Protein AF-A0AAJ2IC12-F1 (afdb_monomer_lite)

Secondary structure (DSSP, 8-state):
-------------PPPTTHHHHHHHHHHHHTT-HHHHHHHHHH-TTHHHHHHHHHHHHHHHHHHHHHHHTS-HHHHHHHHHHHSS---

pLDDT: mean 85.71, std 16.56, range [38.69, 97.56]

Foldseek 3Di:
DDDDPPPPPPPPPDPWQLQVLLVQLVVCVVVVNVPSNVVSCVPRPRNVRVVVNNVVVVQVLLVVLCVVVVHDSVVQVVVCVVPVDGPD

Sequence (88 aa):
MTDVRGAGARPSASAPAGFATAIAMAEAAADRNPLWWNQIRINADDSLDAAFCTSSLLGALLQSAAHRLGVPAADVWAHVRRTGELPL

Radius of gyration: 18.22 Å; chains: 1; bounding box: 47×22×58 Å

Structure (mmCIF, N/CA/C/O backbone):
data_AF-A0AAJ2IC12-F1
#
_entry.id   AF-A0AAJ2IC12-F1
#
loop_
_atom_site.group_PDB
_atom_site.id
_atom_site.type_symbol
_atom_site.label_atom_id
_atom_site.label_alt_id
_atom_site.label_comp_id
_atom_site.label_asym_id
_atom_site.label_entity_id
_atom_site.label_seq_id
_atom_site.pdbx_PDB_ins_code
_atom_site.Cartn_x
_atom_site.Cartn_y
_atom_site.Cartn_z
_atom_site.occupancy
_at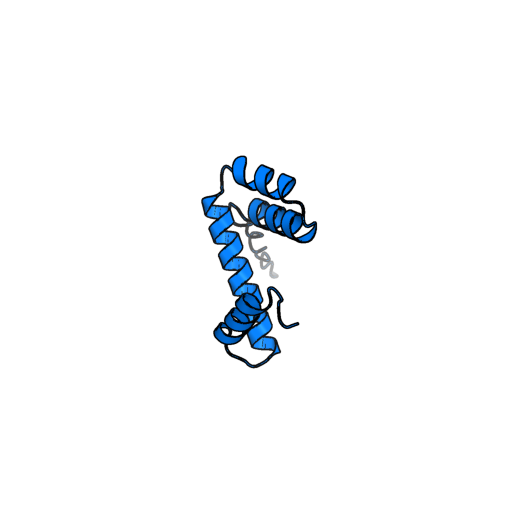om_site.B_iso_or_equiv
_atom_site.auth_seq_id
_atom_site.auth_comp_id
_atom_site.auth_asym_id
_atom_site.auth_atom_id
_atom_site.pdbx_PDB_model_num
ATOM 1 N N . MET A 1 1 ? -26.767 6.799 -41.777 1.00 39.25 1 MET A N 1
ATOM 2 C CA . MET A 1 1 ? -25.713 5.776 -41.917 1.00 39.25 1 MET A CA 1
ATOM 3 C C . MET A 1 1 ? -24.977 5.727 -40.593 1.00 39.25 1 MET A C 1
ATOM 5 O O . MET A 1 1 ? -24.656 6.776 -40.054 1.00 39.25 1 MET A O 1
ATOM 9 N N . THR A 1 2 ? -24.937 4.542 -40.008 1.00 41.84 2 THR A N 1
ATOM 10 C CA . THR A 1 2 ? -24.753 4.230 -38.588 1.00 41.84 2 THR A CA 1
ATOM 11 C C . THR A 1 2 ? -23.360 4.505 -38.019 1.00 41.84 2 THR A C 1
ATOM 13 O O . THR A 1 2 ? -22.356 4.421 -38.716 1.00 41.84 2 THR A O 1
ATOM 16 N N . ASP A 1 3 ? -23.391 4.796 -36.718 1.00 49.69 3 ASP A N 1
ATOM 17 C CA . ASP A 1 3 ? -22.353 4.799 -35.683 1.00 49.69 3 ASP A CA 1
ATOM 18 C C . ASP A 1 3 ? -21.173 3.832 -35.925 1.00 49.69 3 ASP A C 1
ATOM 20 O O . ASP A 1 3 ? -21.378 2.634 -36.104 1.00 49.69 3 ASP A O 1
ATOM 24 N N . VAL A 1 4 ? -19.944 4.351 -35.838 1.00 49.28 4 VAL A N 1
ATOM 25 C CA . VAL A 1 4 ? -18.827 3.643 -35.194 1.00 49.28 4 VAL A CA 1
ATOM 26 C C . VAL A 1 4 ? -18.135 4.651 -34.283 1.00 49.28 4 VAL A C 1
ATOM 28 O O . VAL A 1 4 ? -17.161 5.312 -34.648 1.00 49.28 4 VAL A O 1
ATOM 31 N N . ARG A 1 5 ? -18.663 4.791 -33.066 1.00 45.81 5 ARG A N 1
ATOM 32 C CA . ARG A 1 5 ? -17.883 5.185 -31.896 1.00 45.81 5 ARG A CA 1
ATOM 33 C C . ARG A 1 5 ? -16.705 4.226 -31.811 1.00 45.81 5 ARG A C 1
ATOM 35 O O . ARG A 1 5 ? -16.846 3.092 -31.360 1.00 45.81 5 ARG A O 1
ATOM 42 N N . GLY A 1 6 ? -15.544 4.689 -32.265 1.00 42.84 6 GLY A N 1
ATOM 43 C CA . GLY A 1 6 ? -14.276 4.080 -31.910 1.00 42.84 6 GLY A CA 1
ATOM 44 C C . GLY A 1 6 ? -14.221 4.036 -30.392 1.00 42.84 6 GLY A C 1
ATOM 45 O O . GLY A 1 6 ? -14.088 5.072 -29.742 1.00 42.84 6 GLY A O 1
ATOM 46 N N . ALA A 1 7 ? -14.429 2.846 -29.834 1.00 46.06 7 ALA A N 1
ATOM 47 C CA . ALA A 1 7 ? -14.207 2.578 -28.433 1.00 46.06 7 ALA A CA 1
ATOM 48 C C . ALA A 1 7 ? -12.768 3.002 -28.151 1.00 46.06 7 ALA A C 1
ATOM 50 O O . ALA A 1 7 ? -11.823 2.367 -28.618 1.00 46.06 7 ALA A O 1
ATOM 51 N N . GLY A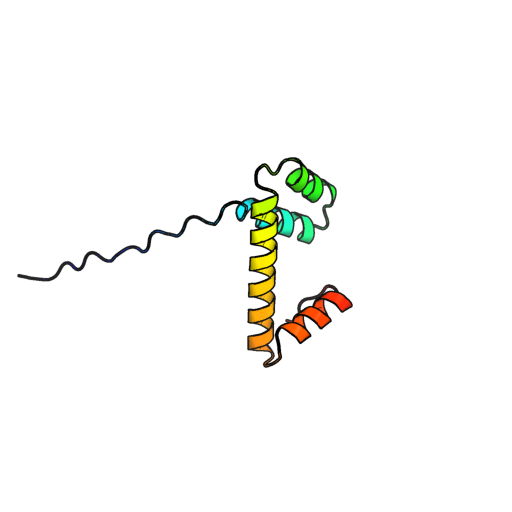 1 8 ? -12.614 4.129 -27.457 1.00 38.69 8 GLY A N 1
ATOM 52 C CA . GLY A 1 8 ? -11.339 4.552 -26.920 1.00 38.69 8 GLY A CA 1
ATOM 53 C C . GLY A 1 8 ? -10.898 3.472 -25.953 1.00 38.69 8 GLY A C 1
ATOM 54 O O . GLY A 1 8 ? -11.291 3.485 -24.786 1.00 38.69 8 GLY A O 1
ATOM 55 N N . ALA A 1 9 ? -10.120 2.512 -26.451 1.00 5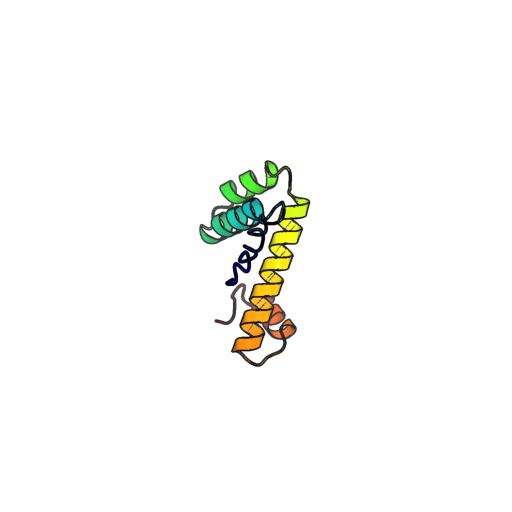0.66 9 ALA A N 1
ATOM 56 C CA . ALA A 1 9 ? -9.260 1.710 -25.616 1.00 50.66 9 ALA A CA 1
ATOM 57 C C . ALA A 1 9 ? -8.440 2.734 -24.838 1.00 50.66 9 ALA A C 1
ATOM 59 O O . ALA A 1 9 ? -7.591 3.422 -25.409 1.00 50.66 9 ALA A O 1
ATOM 60 N N . ARG A 1 10 ? -8.783 2.925 -23.557 1.00 55.44 10 ARG A N 1
ATOM 61 C CA . ARG A 1 10 ? -7.922 3.667 -22.643 1.00 55.44 10 ARG A CA 1
ATOM 62 C C . ARG A 1 10 ? -6.535 3.079 -22.869 1.00 55.44 10 ARG A C 1
ATOM 64 O O . ARG A 1 10 ? -6.446 1.848 -22.830 1.00 55.44 10 ARG A O 1
ATOM 71 N N . PRO A 1 11 ? -5.502 3.883 -23.168 1.00 44.94 11 PRO A N 1
ATOM 72 C CA . PRO A 1 11 ? -4.158 3.338 -23.206 1.00 44.94 11 PRO A CA 1
ATOM 73 C C . PRO A 1 11 ? -3.999 2.567 -21.900 1.00 44.94 11 PRO A C 1
ATOM 75 O O . PRO A 1 11 ? -4.227 3.148 -20.836 1.00 44.94 11 PRO A O 1
ATOM 78 N N . SER A 1 12 ? -3.766 1.249 -21.985 1.00 53.12 12 SER A N 1
ATOM 79 C CA . SER A 1 12 ? -3.384 0.460 -20.817 1.00 53.12 12 SER A CA 1
ATOM 80 C C . SER A 1 12 ? -2.214 1.218 -20.238 1.00 53.12 12 SER A C 1
ATOM 82 O O . SER A 1 12 ? -1.16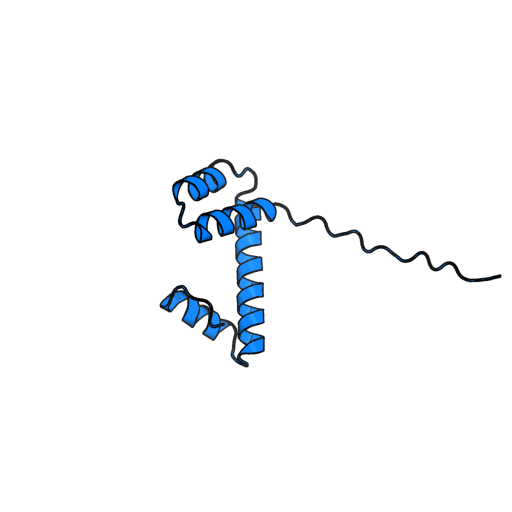4 1.289 -20.877 1.00 53.12 12 SER A O 1
ATOM 84 N N . ALA A 1 13 ? -2.455 1.921 -19.132 1.00 64.69 13 ALA A N 1
ATOM 85 C CA . ALA A 1 13 ? -1.458 2.791 -18.558 1.00 64.69 13 ALA A CA 1
ATOM 86 C C . ALA A 1 13 ? -0.263 1.888 -18.282 1.00 64.69 13 ALA A C 1
ATOM 88 O O . ALA A 1 13 ? -0.393 0.914 -17.536 1.00 64.69 13 ALA A O 1
ATOM 89 N N . SER A 1 14 ? 0.856 2.147 -18.963 1.00 73.88 14 SER A N 1
ATOM 90 C CA . SER A 1 14 ? 2.103 1.483 -18.617 1.00 73.88 14 SER A CA 1
ATOM 91 C C . SER A 1 14 ? 2.282 1.669 -17.120 1.00 73.88 14 SER A C 1
ATOM 93 O O . SER A 1 14 ? 2.061 2.774 -16.612 1.00 73.88 14 SER A O 1
ATOM 95 N N . ALA A 1 15 ? 2.629 0.593 -16.417 1.00 79.00 15 ALA A N 1
ATOM 96 C CA . ALA A 1 15 ? 2.934 0.704 -15.004 1.00 79.00 15 ALA A CA 1
ATOM 97 C C . ALA A 1 15 ? 3.990 1.813 -14.814 1.00 79.00 15 ALA A C 1
ATOM 99 O O . ALA A 1 15 ? 4.866 1.962 -15.679 1.00 79.00 15 ALA A O 1
ATOM 100 N N . PRO A 1 16 ? 3.887 2.623 -13.745 1.00 85.56 16 PRO A N 1
ATOM 101 C CA . PRO A 1 16 ? 4.891 3.640 -13.467 1.00 85.56 16 PRO A CA 1
ATOM 102 C C . PRO A 1 16 ? 6.279 2.996 -13.351 1.00 85.56 16 PRO A C 1
ATOM 104 O O . PRO A 1 16 ? 6.402 1.823 -12.985 1.00 85.56 16 PRO A O 1
ATOM 107 N N . ALA A 1 17 ? 7.325 3.762 -13.672 1.00 89.00 17 ALA A N 1
ATOM 108 C CA . ALA A 1 17 ? 8.703 3.338 -13.431 1.00 89.00 17 ALA A CA 1
ATOM 109 C C . ALA A 1 17 ? 8.864 2.885 -11.968 1.00 89.00 17 ALA A C 1
ATOM 111 O O . ALA A 1 17 ? 8.166 3.391 -11.084 1.00 89.00 17 ALA A O 1
ATOM 112 N N . GLY A 1 18 ? 9.704 1.883 -11.701 1.00 89.88 18 GLY A N 1
ATOM 113 C CA . GLY A 1 18 ? 9.850 1.333 -10.353 1.00 89.88 18 GLY A CA 1
ATOM 114 C C . GLY A 1 18 ? 8.724 0.415 -9.881 1.00 89.88 18 GLY A C 1
ATOM 115 O O . GLY A 1 18 ? 8.889 -0.234 -8.849 1.00 89.88 18 GLY A O 1
ATOM 116 N N . PHE A 1 19 ? 7.598 0.295 -10.598 1.00 92.44 19 PHE A N 1
ATOM 117 C CA . PHE A 1 19 ? 6.497 -0.574 -10.167 1.00 92.44 19 PHE A CA 1
ATOM 118 C C . PHE A 1 19 ? 6.919 -2.044 -10.104 1.00 92.44 19 PHE A C 1
ATOM 120 O O . PHE A 1 19 ? 6.722 -2.695 -9.083 1.00 92.44 19 PHE A O 1
ATOM 127 N N . ALA A 1 20 ? 7.536 -2.561 -11.170 1.00 92.62 20 ALA A N 1
ATOM 128 C CA . ALA A 1 20 ? 7.997 -3.949 -11.213 1.00 92.62 20 ALA A CA 1
ATOM 129 C C . ALA A 1 20 ? 9.035 -4.231 -10.113 1.00 92.62 20 ALA A C 1
ATOM 131 O O . ALA A 1 20 ? 8.935 -5.239 -9.418 1.00 92.62 20 ALA A O 1
ATOM 132 N N . THR A 1 21 ? 9.968 -3.299 -9.896 1.00 94.50 21 THR A N 1
ATOM 133 C CA . THR A 1 21 ? 10.952 -3.363 -8.810 1.00 94.50 21 THR A CA 1
ATOM 134 C C . THR A 1 21 ? 10.270 -3.399 -7.439 1.00 94.50 21 THR A C 1
ATOM 136 O O . THR A 1 21 ? 10.602 -4.248 -6.615 1.00 94.50 21 THR A O 1
ATOM 139 N N . ALA A 1 22 ? 9.275 -2.540 -7.196 1.00 93.75 22 ALA A N 1
ATOM 140 C CA . ALA A 1 22 ? 8.521 -2.515 -5.941 1.00 93.75 22 ALA A CA 1
ATOM 141 C C . ALA A 1 22 ? 7.772 -3.834 -5.677 1.00 93.75 22 ALA A C 1
ATOM 143 O O . ALA A 1 22 ? 7.774 -4.322 -4.546 1.00 93.75 22 ALA A O 1
ATOM 144 N N . ILE A 1 23 ? 7.173 -4.436 -6.711 1.00 94.62 23 ILE A N 1
ATOM 145 C CA . ILE A 1 23 ? 6.517 -5.746 -6.596 1.00 94.62 23 ILE A CA 1
ATOM 146 C C . ILE A 1 23 ? 7.539 -6.846 -6.295 1.00 94.62 23 ILE A C 1
ATOM 148 O O . ILE A 1 23 ? 7.350 -7.584 -5.332 1.00 94.62 23 ILE A O 1
ATOM 152 N N . ALA A 1 24 ? 8.656 -6.908 -7.024 1.00 93.94 24 ALA A N 1
ATOM 153 C CA . ALA A 1 24 ? 9.707 -7.896 -6.770 1.00 93.94 24 ALA A CA 1
ATOM 154 C C . ALA A 1 24 ? 10.275 -7.783 -5.342 1.00 93.94 24 ALA A C 1
ATOM 156 O O . ALA A 1 24 ? 10.536 -8.787 -4.679 1.00 93.94 24 ALA A O 1
ATOM 157 N N . MET A 1 25 ? 10.431 -6.559 -4.824 1.00 92.56 25 MET A N 1
ATOM 158 C CA . MET A 1 25 ? 10.833 -6.344 -3.430 1.00 92.56 25 MET A CA 1
ATOM 159 C C . MET A 1 25 ? 9.780 -6.857 -2.439 1.00 92.56 25 MET A C 1
ATOM 161 O O . MET A 1 25 ? 10.144 -7.447 -1.421 1.00 92.56 25 MET A O 1
ATOM 165 N N . ALA A 1 26 ? 8.491 -6.651 -2.723 1.00 91.88 26 ALA A N 1
ATOM 166 C CA . ALA A 1 26 ? 7.401 -7.160 -1.894 1.00 91.88 26 ALA A CA 1
ATOM 167 C C . ALA A 1 26 ? 7.336 -8.699 -1.901 1.00 91.88 26 ALA A C 1
ATOM 169 O O . ALA A 1 26 ? 7.104 -9.301 -0.853 1.00 91.88 26 ALA A O 1
ATOM 170 N N . GLU A 1 27 ? 7.602 -9.339 -3.040 1.00 94.06 27 GLU A N 1
ATOM 171 C CA . GLU A 1 27 ? 7.712 -10.800 -3.147 1.00 94.06 27 GLU A CA 1
ATOM 172 C C . GLU A 1 27 ? 8.895 -11.331 -2.324 1.00 94.06 27 GLU A C 1
ATOM 174 O O . GLU A 1 27 ? 8.727 -12.236 -1.506 1.00 94.06 27 GLU A O 1
ATOM 179 N N . ALA A 1 28 ? 10.068 -10.696 -2.428 1.00 93.50 28 ALA A N 1
ATOM 180 C CA . ALA A 1 28 ? 11.232 -11.058 -1.617 1.00 93.50 28 ALA A CA 1
ATOM 181 C C . ALA A 1 28 ? 10.987 -10.906 -0.109 1.00 93.50 28 ALA A C 1
ATOM 183 O O . ALA A 1 28 ? 11.482 -11.706 0.696 1.00 93.50 28 ALA A O 1
ATOM 184 N N . ALA A 1 29 ? 10.210 -9.892 0.279 1.00 90.12 29 ALA A N 1
ATOM 185 C CA . ALA A 1 29 ? 9.762 -9.697 1.651 1.00 90.12 29 ALA A CA 1
ATOM 186 C C . ALA A 1 29 ? 8.829 -10.827 2.115 1.00 90.12 29 ALA A C 1
ATOM 188 O O . ALA A 1 29 ? 9.013 -11.353 3.216 1.00 90.12 29 ALA A O 1
ATOM 189 N N . ALA A 1 30 ? 7.859 -11.212 1.279 1.00 91.12 30 ALA A N 1
ATOM 190 C CA . ALA A 1 30 ? 6.905 -12.280 1.570 1.00 91.12 30 ALA A CA 1
ATOM 191 C C . ALA A 1 30 ? 7.603 -13.638 1.759 1.00 91.12 30 ALA A C 1
ATOM 193 O O . ALA A 1 30 ? 7.302 -14.352 2.718 1.00 91.12 30 ALA A O 1
ATOM 194 N N . ASP A 1 31 ? 8.612 -13.929 0.935 1.00 94.56 31 ASP A N 1
ATOM 195 C CA . ASP A 1 31 ? 9.441 -15.139 1.032 1.00 94.56 31 ASP A CA 1
ATOM 196 C C . ASP A 1 31 ? 10.466 -15.099 2.177 1.00 94.56 31 ASP A C 1
ATOM 198 O O . ASP A 1 31 ? 11.220 -16.053 2.384 1.00 94.56 31 ASP A O 1
ATOM 202 N N . ARG A 1 32 ? 10.519 -13.998 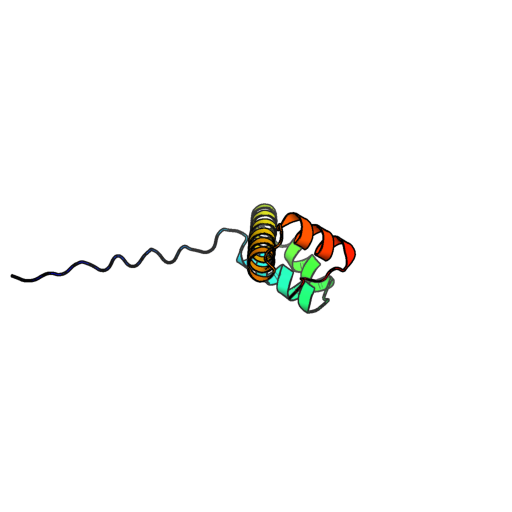2.942 1.00 92.25 32 ARG A N 1
ATOM 203 C CA . ARG A 1 32 ? 11.505 -13.764 4.011 1.00 92.25 32 ARG A CA 1
ATOM 204 C C . ARG A 1 32 ? 12.943 -13.966 3.522 1.00 92.25 32 ARG A C 1
ATOM 206 O O . ARG A 1 32 ? 13.785 -14.486 4.256 1.00 92.25 32 ARG A O 1
ATOM 213 N N . ASN A 1 33 ? 13.233 -13.542 2.290 1.00 94.88 33 ASN A N 1
ATOM 214 C CA . ASN A 1 33 ? 14.530 -13.722 1.645 1.00 94.88 33 ASN A CA 1
ATOM 215 C C . ASN A 1 33 ? 15.316 -12.394 1.589 1.00 94.88 33 ASN A C 1
ATOM 217 O O . ASN A 1 33 ? 15.253 -11.662 0.595 1.00 94.88 33 ASN A O 1
ATOM 221 N N . PRO A 1 34 ? 16.101 -12.061 2.635 1.00 91.94 34 PRO A N 1
ATOM 222 C CA . PRO A 1 34 ? 16.834 -10.797 2.694 1.00 91.94 34 PRO A CA 1
ATOM 223 C C . PRO A 1 34 ? 17.975 -10.710 1.671 1.00 91.94 34 PRO A C 1
ATOM 225 O O . PRO A 1 34 ? 18.402 -9.605 1.331 1.00 91.94 34 PRO A O 1
ATOM 228 N N . LEU A 1 35 ? 18.490 -11.843 1.177 1.00 95.12 35 LEU A N 1
ATOM 229 C CA . LEU A 1 35 ? 19.507 -11.854 0.123 1.00 95.12 35 LEU A CA 1
ATOM 230 C C . LEU A 1 35 ? 18.899 -11.398 -1.201 1.00 95.12 35 LEU A C 1
ATOM 232 O O . LEU A 1 35 ? 19.441 -10.494 -1.835 1.00 95.12 35 LEU A O 1
ATOM 236 N N . TRP A 1 36 ? 17.751 -11.965 -1.574 1.00 94.75 36 TRP A N 1
ATOM 237 C CA . TRP A 1 36 ? 17.038 -11.585 -2.791 1.00 94.75 36 TRP A CA 1
ATOM 238 C C . TRP A 1 36 ? 16.567 -10.130 -2.740 1.00 94.75 36 TRP A C 1
ATOM 240 O O . TRP A 1 36 ? 16.814 -9.375 -3.680 1.00 94.75 36 TRP A O 1
ATOM 250 N N . TRP A 1 37 ? 16.019 -9.690 -1.601 1.00 92.19 37 TRP A N 1
ATOM 251 C CA . TRP A 1 37 ? 15.686 -8.278 -1.395 1.00 92.19 37 TRP A CA 1
ATOM 252 C C . TRP A 1 37 ? 16.902 -7.385 -1.659 1.00 92.19 37 TRP A C 1
ATOM 254 O O . TRP A 1 37 ? 16.825 -6.434 -2.440 1.00 92.19 37 TRP A O 1
ATOM 264 N N . ASN A 1 38 ? 18.042 -7.670 -1.020 1.00 92.75 38 ASN A N 1
ATOM 265 C CA . ASN A 1 38 ? 19.241 -6.851 -1.186 1.00 92.75 38 ASN A CA 1
ATOM 266 C C . ASN A 1 38 ? 19.764 -6.863 -2.623 1.00 92.75 38 ASN A C 1
ATOM 268 O O . ASN A 1 38 ? 20.210 -5.820 -3.093 1.00 92.75 38 ASN A O 1
ATOM 272 N N . GLN A 1 39 ? 19.674 -7.993 -3.325 1.00 93.94 39 GLN A N 1
ATOM 273 C CA . GLN A 1 39 ? 20.023 -8.069 -4.742 1.00 93.94 39 GLN A CA 1
ATOM 274 C C . GLN A 1 39 ? 19.140 -7.152 -5.590 1.00 93.94 39 GLN A C 1
ATOM 276 O O . GLN A 1 39 ? 19.680 -6.400 -6.395 1.00 93.94 39 GLN A O 1
ATOM 281 N N . ILE A 1 40 ? 17.818 -7.157 -5.389 1.00 91.44 40 ILE A N 1
ATOM 282 C CA . ILE A 1 40 ? 16.916 -6.242 -6.105 1.00 91.44 40 ILE A CA 1
ATOM 283 C C . ILE A 1 40 ? 17.288 -4.793 -5.783 1.00 91.44 40 ILE A C 1
ATOM 285 O O . ILE A 1 40 ? 17.531 -4.001 -6.684 1.00 91.44 40 ILE A O 1
ATOM 289 N N . ARG A 1 41 ? 17.415 -4.455 -4.495 1.00 86.06 41 ARG A N 1
ATOM 290 C CA . ARG A 1 41 ? 17.706 -3.087 -4.044 1.00 86.06 41 ARG A CA 1
ATOM 291 C C . ARG A 1 41 ? 19.038 -2.541 -4.575 1.00 86.06 41 ARG A C 1
ATOM 293 O O . ARG A 1 41 ? 19.119 -1.352 -4.854 1.00 86.06 41 ARG A O 1
ATOM 300 N N . ILE A 1 42 ? 20.086 -3.364 -4.643 1.00 91.31 42 ILE A N 1
ATOM 301 C CA . ILE A 1 42 ? 21.423 -2.943 -5.102 1.00 91.31 42 ILE A CA 1
ATOM 302 C C . ILE A 1 42 ? 21.459 -2.766 -6.623 1.00 91.31 42 ILE A C 1
ATOM 304 O O . ILE A 1 42 ? 22.135 -1.862 -7.100 1.00 91.31 42 ILE A O 1
ATOM 308 N N . ASN A 1 43 ? 20.745 -3.615 -7.363 1.00 90.69 43 ASN A N 1
ATOM 309 C CA . ASN A 1 43 ? 20.770 -3.620 -8.828 1.00 90.69 43 ASN A CA 1
ATOM 310 C C . ASN A 1 43 ? 19.622 -2.815 -9.461 1.00 90.69 43 ASN A C 1
ATOM 312 O O . ASN A 1 43 ? 19.496 -2.796 -10.681 1.00 90.69 43 ASN A O 1
ATOM 316 N N . ALA A 1 44 ? 18.762 -2.189 -8.656 1.00 88.50 44 ALA A N 1
ATOM 317 C CA . ALA A 1 44 ? 17.664 -1.369 -9.146 1.00 88.50 44 ALA A CA 1
ATOM 318 C C . ALA A 1 44 ? 18.176 -0.008 -9.635 1.00 88.50 44 ALA A C 1
ATOM 320 O O . ALA A 1 44 ? 18.450 0.890 -8.833 1.00 88.50 44 ALA A O 1
ATOM 321 N N . ASP A 1 45 ? 18.220 0.165 -10.956 1.00 87.56 45 ASP A N 1
ATOM 322 C CA . ASP A 1 45 ? 18.496 1.457 -11.599 1.00 87.56 45 ASP A CA 1
ATOM 323 C C . ASP A 1 45 ? 17.413 2.508 -11.279 1.00 87.56 45 ASP A C 1
ATOM 325 O O . ASP A 1 45 ? 17.666 3.711 -11.310 1.00 87.56 45 ASP A O 1
ATOM 329 N N . ASP A 1 46 ? 16.213 2.054 -10.910 1.00 86.81 46 ASP A N 1
ATOM 330 C CA . ASP A 1 46 ? 15.021 2.854 -10.626 1.00 86.81 46 ASP A CA 1
ATOM 331 C C . ASP A 1 46 ? 14.668 2.900 -9.128 1.00 86.81 46 ASP A C 1
ATOM 333 O O . ASP A 1 46 ? 13.507 3.033 -8.744 1.00 86.81 46 ASP A O 1
ATOM 337 N N . SER A 1 47 ? 15.671 2.810 -8.248 1.00 84.69 47 SER A N 1
ATOM 338 C CA . SER A 1 47 ? 15.470 2.711 -6.790 1.00 84.69 47 SER A CA 1
ATOM 339 C C . SER A 1 47 ? 14.591 3.817 -6.174 1.00 84.69 47 SER A C 1
ATOM 341 O O . SER A 1 47 ? 13.801 3.538 -5.267 1.00 84.69 47 SER A O 1
ATOM 343 N N . LEU A 1 48 ? 14.683 5.059 -6.667 1.00 89.88 48 LEU A N 1
ATOM 344 C CA . LEU A 1 48 ? 13.837 6.170 -6.214 1.00 89.88 48 LEU A CA 1
ATOM 345 C C . LEU A 1 48 ? 12.375 5.976 -6.650 1.00 89.88 48 LEU A C 1
ATOM 347 O O . LEU A 1 48 ? 11.459 6.131 -5.838 1.00 89.88 48 LEU A O 1
ATOM 351 N N . ASP A 1 49 ? 12.160 5.588 -7.907 1.00 92.00 49 ASP A N 1
ATOM 352 C CA . ASP A 1 49 ? 10.829 5.327 -8.455 1.00 92.00 49 ASP A CA 1
ATOM 353 C C . ASP A 1 49 ? 10.188 4.104 -7.784 1.00 92.00 49 ASP A C 1
ATOM 355 O O . ASP A 1 49 ? 8.993 4.103 -7.479 1.00 92.00 49 ASP A O 1
ATOM 359 N N . ALA A 1 50 ? 10.988 3.086 -7.454 1.00 90.69 50 ALA A N 1
ATOM 360 C CA . ALA A 1 50 ? 10.549 1.914 -6.705 1.00 90.69 50 ALA A CA 1
ATOM 361 C C . ALA A 1 50 ? 10.132 2.274 -5.270 1.00 90.69 50 ALA A C 1
ATOM 363 O O . ALA A 1 50 ? 9.107 1.789 -4.779 1.00 90.69 50 ALA A O 1
ATOM 364 N N . ALA A 1 51 ? 10.869 3.166 -4.598 1.00 90.19 51 ALA A N 1
ATOM 365 C CA . ALA A 1 51 ? 10.497 3.668 -3.274 1.00 90.19 51 ALA A CA 1
ATOM 366 C C . ALA A 1 51 ? 9.192 4.484 -3.313 1.00 90.19 51 ALA A C 1
ATOM 368 O O . ALA A 1 51 ? 8.330 4.336 -2.435 1.00 90.19 51 ALA A O 1
ATOM 369 N N . PHE A 1 52 ? 9.013 5.302 -4.355 1.00 92.19 52 PHE A N 1
ATOM 370 C CA . PHE A 1 52 ? 7.771 6.034 -4.594 1.00 92.19 52 PHE A CA 1
ATOM 371 C C . PHE A 1 52 ? 6.591 5.085 -4.858 1.00 92.19 52 PHE A C 1
ATOM 373 O O . PHE A 1 52 ? 5.541 5.210 -4.215 1.00 92.19 52 PHE A O 1
ATOM 380 N N . CYS A 1 53 ? 6.767 4.096 -5.738 1.00 93.69 53 CYS A N 1
ATOM 381 C CA . CYS A 1 53 ? 5.762 3.070 -6.021 1.00 93.69 53 CYS A CA 1
ATOM 382 C C . CYS A 1 53 ? 5.388 2.284 -4.763 1.00 93.69 53 CYS A C 1
ATOM 384 O O . CYS A 1 53 ? 4.203 2.130 -4.470 1.00 93.69 53 CYS A O 1
ATOM 386 N N . THR A 1 54 ? 6.376 1.859 -3.973 1.00 92.94 54 THR A N 1
ATOM 387 C CA . THR A 1 54 ? 6.151 1.140 -2.710 1.00 92.94 54 THR A CA 1
ATOM 388 C C . THR A 1 54 ? 5.317 1.972 -1.737 1.00 92.94 54 THR A C 1
ATOM 390 O O . THR A 1 54 ? 4.333 1.483 -1.182 1.00 92.94 54 THR A O 1
ATOM 393 N N . SER A 1 55 ? 5.659 3.252 -1.567 1.00 93.44 55 SER A N 1
ATOM 394 C CA . SER A 1 55 ? 4.928 4.163 -0.675 1.00 93.44 55 SER A CA 1
ATOM 395 C C . SER A 1 55 ? 3.490 4.396 -1.148 1.00 93.44 55 SER A C 1
ATOM 397 O O . SER A 1 55 ? 2.561 4.412 -0.340 1.00 93.44 55 SER A O 1
ATOM 399 N N . SER A 1 56 ? 3.294 4.522 -2.462 1.00 94.56 56 SER A N 1
ATOM 400 C CA . SER A 1 56 ? 1.975 4.709 -3.077 1.00 94.56 56 SER A CA 1
ATOM 401 C C . SER A 1 56 ? 1.091 3.468 -2.920 1.00 94.56 56 SER A C 1
ATOM 403 O O . SER A 1 56 ? -0.073 3.581 -2.534 1.00 94.56 56 SER A O 1
ATOM 405 N N . LEU A 1 57 ? 1.653 2.279 -3.155 1.00 93.25 57 LEU A N 1
ATOM 406 C CA . LEU A 1 57 ? 0.975 0.998 -2.956 1.00 93.25 57 LEU A CA 1
ATOM 407 C C . LEU A 1 57 ? 0.583 0.789 -1.494 1.00 93.25 57 LEU A C 1
ATOM 409 O O . LEU A 1 57 ? -0.563 0.441 -1.212 1.00 93.25 57 LEU A O 1
ATOM 413 N N . LEU A 1 58 ? 1.493 1.067 -0.558 1.00 93.25 58 LEU A N 1
ATOM 414 C CA . LEU A 1 58 ? 1.189 1.009 0.869 1.00 93.25 58 LEU A CA 1
ATOM 415 C C . LEU A 1 58 ? 0.048 1.970 1.232 1.00 93.25 58 LEU A C 1
ATOM 417 O O . LEU A 1 58 ? -0.885 1.574 1.927 1.00 93.25 58 LEU A O 1
ATOM 421 N N . GLY A 1 59 ? 0.077 3.205 0.724 1.00 94.75 59 GLY A N 1
ATOM 422 C CA . GLY A 1 59 ? -1.004 4.172 0.922 1.00 94.75 59 GLY A CA 1
ATOM 423 C C . GLY A 1 59 ? -2.361 3.649 0.442 1.00 94.75 59 GLY A C 1
ATOM 424 O O . GLY A 1 59 ? -3.343 3.727 1.181 1.00 94.75 59 GLY A O 1
ATOM 425 N N . ALA A 1 60 ? -2.407 3.050 -0.751 1.00 94.62 60 ALA A N 1
ATOM 426 C CA . ALA A 1 60 ? -3.624 2.457 -1.303 1.00 94.62 60 ALA A CA 1
ATOM 427 C C . ALA A 1 60 ? -4.139 1.275 -0.458 1.00 94.62 60 ALA A C 1
ATOM 429 O O . ALA A 1 60 ? -5.341 1.177 -0.202 1.00 94.62 60 ALA A O 1
ATOM 430 N N . LEU A 1 61 ? -3.244 0.410 0.034 1.00 93.50 61 LEU A N 1
ATOM 431 C CA . LEU A 1 61 ? -3.604 -0.704 0.921 1.00 93.50 61 LEU A CA 1
ATOM 432 C C . LEU A 1 61 ? -4.194 -0.209 2.247 1.00 93.50 61 LEU A C 1
ATOM 434 O O . LEU A 1 61 ? -5.242 -0.697 2.677 1.00 93.50 61 LEU A O 1
ATOM 438 N N . LEU A 1 62 ? -3.563 0.792 2.867 1.00 95.81 62 LEU A N 1
ATOM 439 C CA . LEU A 1 62 ? -4.041 1.394 4.114 1.00 95.81 62 LEU A CA 1
ATOM 440 C C . LEU A 1 62 ? -5.417 2.043 3.931 1.00 95.81 62 LEU A C 1
ATOM 442 O O . LEU A 1 62 ? -6.306 1.834 4.755 1.00 95.81 62 LEU A O 1
ATOM 446 N N . GLN A 1 63 ? -5.616 2.788 2.840 1.00 96.44 63 GLN A N 1
ATOM 447 C CA . GLN A 1 63 ? -6.908 3.397 2.507 1.00 96.44 63 GLN A CA 1
ATOM 448 C C . GLN A 1 63 ? -7.993 2.344 2.267 1.00 96.44 63 GLN A C 1
ATOM 450 O O . GLN A 1 63 ? -9.109 2.482 2.769 1.00 96.44 63 GLN A O 1
ATOM 455 N N . SER A 1 64 ? -7.667 1.269 1.546 1.00 95.75 64 SER A N 1
ATOM 456 C CA . SER A 1 64 ? -8.605 0.173 1.309 1.00 95.75 64 SER A CA 1
ATOM 457 C C . SER A 1 64 ? -9.012 -0.517 2.613 1.00 95.75 64 SER A C 1
ATOM 459 O O . SER A 1 64 ? -10.195 -0.799 2.804 1.00 95.75 64 SER A O 1
ATOM 461 N N . ALA A 1 65 ? -8.066 -0.795 3.513 1.00 95.75 65 ALA A N 1
ATOM 462 C CA . ALA A 1 65 ? -8.365 -1.408 4.807 1.00 95.75 65 ALA A CA 1
ATOM 463 C C . ALA A 1 65 ? -9.209 -0.474 5.690 1.00 95.75 65 ALA A C 1
ATOM 465 O O . ALA A 1 65 ? -10.225 -0.895 6.239 1.00 95.75 65 ALA A O 1
ATOM 466 N N . ALA A 1 66 ? -8.848 0.809 5.745 1.00 96.69 66 ALA A N 1
ATOM 467 C CA . ALA A 1 66 ? -9.581 1.845 6.469 1.00 96.69 66 ALA A CA 1
ATOM 468 C C . ALA A 1 66 ? -11.048 1.928 6.031 1.00 96.69 66 ALA A C 1
ATOM 470 O O . ALA A 1 66 ? -11.951 1.921 6.868 1.00 96.69 66 ALA A O 1
ATOM 471 N N . HIS A 1 67 ? -11.287 1.915 4.716 1.00 96.62 67 HIS A N 1
ATOM 472 C CA . HIS A 1 67 ? -12.632 1.916 4.150 1.00 96.62 67 HIS A CA 1
ATOM 473 C C . HIS A 1 67 ? -13.446 0.687 4.578 1.00 96.62 67 HIS A C 1
ATOM 475 O O . HIS A 1 67 ? -14.611 0.825 4.940 1.00 96.62 67 HIS A O 1
ATOM 481 N N . ARG A 1 68 ? -12.857 -0.518 4.558 1.00 95.62 68 ARG A N 1
ATOM 482 C CA . ARG A 1 68 ? -13.558 -1.750 4.973 1.00 95.62 68 ARG A CA 1
ATOM 483 C C . ARG A 1 68 ? -13.897 -1.764 6.463 1.00 95.62 68 ARG A C 1
ATOM 485 O O . ARG A 1 68 ? -14.946 -2.274 6.836 1.00 95.62 68 ARG A O 1
ATOM 492 N N . LEU A 1 69 ? -13.016 -1.210 7.290 1.00 95.81 69 LEU A N 1
ATOM 493 C CA . LEU A 1 69 ? -13.155 -1.194 8.747 1.00 95.81 69 LEU A CA 1
ATOM 494 C C . LEU A 1 69 ? -13.981 -0.005 9.266 1.00 95.81 69 LEU A C 1
ATOM 496 O O . LEU A 1 69 ? -14.364 -0.000 10.432 1.00 95.81 69 LEU A O 1
ATOM 500 N N . GLY A 1 70 ? -14.250 1.004 8.430 1.00 97.00 70 GLY A N 1
ATOM 501 C CA . GLY A 1 70 ? -14.958 2.220 8.840 1.00 97.00 70 GLY A CA 1
ATOM 502 C C . GLY A 1 70 ? -14.147 3.108 9.792 1.00 97.00 70 GLY A C 1
ATOM 503 O O . GLY A 1 70 ? -14.729 3.804 10.621 1.00 97.00 70 GLY A O 1
ATOM 504 N N . VAL A 1 71 ? -12.814 3.078 9.692 1.00 97.12 71 VAL A N 1
ATOM 505 C CA . VAL A 1 71 ? -11.891 3.818 10.575 1.00 97.12 71 VAL A CA 1
ATOM 506 C C . VAL A 1 71 ? -10.957 4.735 9.775 1.00 97.12 71 VAL A C 1
ATOM 508 O O . VAL A 1 71 ? -10.771 4.526 8.576 1.00 97.12 71 VAL A O 1
ATOM 511 N N . PRO A 1 72 ? -10.325 5.743 10.400 1.00 97.50 72 PRO A N 1
ATOM 512 C CA . PRO A 1 72 ? -9.277 6.539 9.765 1.00 97.50 72 PRO A CA 1
ATOM 513 C C . PRO A 1 72 ? -8.072 5.704 9.295 1.00 97.50 72 PRO A C 1
ATOM 515 O O . PRO A 1 72 ? -7.560 4.850 10.017 1.00 97.50 72 PRO A O 1
ATOM 518 N N . ALA A 1 73 ? -7.521 6.019 8.117 1.00 96.06 73 ALA A N 1
ATOM 519 C CA . ALA A 1 73 ? -6.312 5.356 7.604 1.00 96.06 73 ALA A CA 1
ATOM 520 C C . ALA A 1 73 ? -5.079 5.549 8.507 1.00 96.06 73 ALA A C 1
ATOM 522 O O . ALA A 1 73 ? -4.196 4.693 8.544 1.00 96.06 73 ALA A O 1
ATOM 523 N N . ALA A 1 74 ? -5.038 6.644 9.273 1.00 96.38 74 ALA A N 1
ATOM 524 C CA . ALA A 1 74 ? -4.008 6.879 10.281 1.00 96.38 74 ALA A CA 1
ATOM 525 C C . ALA A 1 74 ? -4.020 5.809 11.387 1.00 96.38 74 ALA A C 1
ATOM 527 O O . ALA A 1 74 ? -2.953 5.396 11.843 1.00 96.38 74 ALA A O 1
ATOM 528 N N . ASP A 1 75 ? -5.200 5.313 11.766 1.00 97.38 75 ASP A N 1
ATOM 529 C CA . ASP A 1 75 ? -5.340 4.288 12.801 1.00 97.38 75 ASP A CA 1
ATOM 530 C C . ASP A 1 75 ? -4.909 2.915 12.279 1.00 97.38 75 A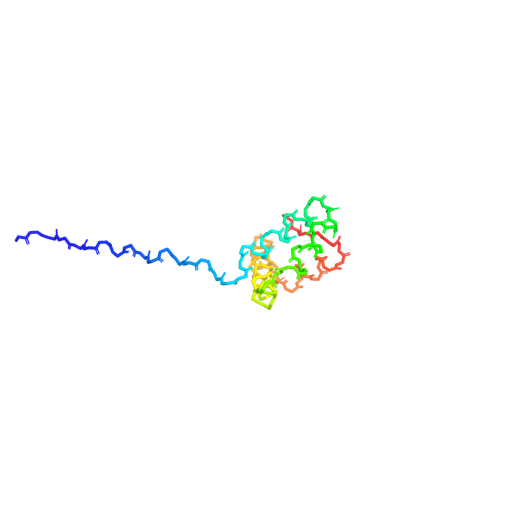SP A C 1
ATOM 532 O O . ASP A 1 75 ? -4.205 2.179 12.975 1.00 97.38 75 ASP A O 1
ATOM 536 N N . VAL A 1 76 ? -5.233 2.606 11.018 1.00 97.56 76 VAL A N 1
ATOM 537 C CA . VAL A 1 76 ? -4.713 1.416 10.321 1.00 97.56 76 VAL A CA 1
ATOM 538 C C . VAL A 1 76 ? -3.186 1.464 10.262 1.00 97.56 76 VAL A C 1
ATOM 540 O O . VAL A 1 76 ? -2.521 0.488 10.602 1.00 97.56 76 VAL A O 1
ATOM 543 N N . TRP A 1 77 ? -2.608 2.612 9.899 1.00 96.62 77 TRP A N 1
ATOM 544 C CA . TRP A 1 77 ? -1.155 2.781 9.889 1.00 96.62 77 TRP A CA 1
ATOM 545 C C . TRP A 1 77 ? -0.532 2.614 11.280 1.00 96.62 77 TRP A C 1
ATOM 547 O O . TRP A 1 77 ? 0.500 1.955 11.429 1.00 96.62 77 TRP A O 1
ATOM 557 N N . ALA A 1 78 ? -1.161 3.175 12.314 1.00 96.94 78 ALA A N 1
ATOM 558 C CA . ALA A 1 78 ? -0.713 3.016 13.693 1.00 96.94 78 ALA A CA 1
ATOM 559 C C . ALA A 1 78 ? -0.769 1.550 14.153 1.00 96.94 78 ALA A C 1
ATOM 561 O O . ALA A 1 78 ? 0.114 1.116 14.896 1.00 96.94 78 ALA A O 1
ATOM 562 N N . HIS A 1 79 ? -1.772 0.786 13.708 1.00 95.38 79 HIS A N 1
ATOM 563 C CA . HIS A 1 79 ? -1.852 -0.654 13.941 1.00 95.38 79 HIS A CA 1
ATOM 564 C C . HIS A 1 79 ? -0.694 -1.390 13.256 1.00 95.38 79 HIS A C 1
ATOM 566 O O . HIS A 1 79 ? 0.092 -2.029 13.953 1.00 95.38 79 HIS A O 1
ATOM 572 N N . VAL A 1 80 ? -0.523 -1.214 11.939 1.00 95.38 80 VAL A N 1
ATOM 573 C CA . VAL A 1 80 ? 0.546 -1.859 11.152 1.00 95.38 80 VAL A CA 1
ATOM 574 C C . VAL A 1 80 ? 1.927 -1.571 11.741 1.00 95.38 80 VAL A C 1
ATOM 576 O O . VAL A 1 80 ? 2.739 -2.478 11.873 1.00 95.38 80 VAL A O 1
ATOM 579 N N . ARG A 1 81 ? 2.213 -0.334 12.165 1.00 95.06 81 ARG A N 1
ATOM 580 C CA . ARG A 1 81 ? 3.511 -0.014 12.790 1.00 95.06 81 ARG A CA 1
ATOM 581 C C . ARG A 1 81 ? 3.744 -0.702 14.132 1.00 95.06 81 ARG A C 1
ATOM 583 O O . ARG A 1 81 ? 4.894 -0.846 14.536 1.00 95.06 81 ARG A O 1
ATOM 590 N N . ARG A 1 82 ? 2.678 -1.076 14.838 1.00 96.31 82 ARG A N 1
ATOM 591 C CA . ARG A 1 82 ? 2.761 -1.734 16.144 1.00 96.31 82 ARG A CA 1
ATOM 592 C C . ARG A 1 82 ? 2.868 -3.250 16.011 1.00 96.31 82 ARG A C 1
ATOM 594 O O . ARG A 1 82 ? 3.571 -3.863 16.804 1.00 96.31 82 ARG A O 1
ATOM 601 N N . THR A 1 83 ? 2.153 -3.836 15.054 1.00 94.81 83 THR A N 1
ATOM 602 C CA . THR A 1 83 ? 2.001 -5.295 14.915 1.00 94.81 83 THR A CA 1
ATOM 603 C C . THR A 1 83 ? 2.800 -5.878 13.756 1.00 94.81 83 THR A C 1
ATOM 605 O O . THR A 1 83 ? 3.119 -7.059 13.774 1.00 94.81 83 THR A O 1
ATOM 608 N N . GLY A 1 84 ? 3.139 -5.065 12.755 1.00 89.88 84 GLY A N 1
ATOM 609 C CA . GLY A 1 84 ? 3.673 -5.527 11.475 1.00 89.88 84 GLY A CA 1
ATOM 610 C C . GLY A 1 84 ? 2.613 -6.130 10.548 1.00 89.88 84 GLY A C 1
ATOM 611 O O . GLY A 1 84 ? 2.960 -6.611 9.474 1.00 89.88 84 GLY A O 1
ATOM 612 N N . GLU A 1 85 ? 1.335 -6.102 10.933 1.00 89.19 85 GLU A N 1
ATOM 613 C CA . GLU A 1 85 ? 0.254 -6.802 10.238 1.00 89.19 85 GLU A CA 1
ATOM 614 C C . GLU A 1 85 ? -0.814 -5.825 9.740 1.00 89.19 85 GLU A C 1
ATOM 616 O O . GLU A 1 85 ? -1.140 -4.839 10.403 1.00 89.19 85 GLU A O 1
ATOM 621 N N . LEU A 1 86 ? -1.371 -6.099 8.557 1.00 85.38 86 LEU A N 1
ATOM 622 C CA . LEU A 1 86 ? -2.557 -5.400 8.067 1.00 85.38 86 LEU A CA 1
ATOM 623 C C . LEU A 1 86 ? -3.792 -5.940 8.799 1.00 85.38 86 LEU A C 1
ATOM 625 O O . LEU A 1 86 ? -3.988 -7.156 8.811 1.00 85.38 86 LEU A O 1
ATOM 629 N N . PRO A 1 87 ? -4.655 -5.072 9.354 1.00 82.19 87 PRO A N 1
ATOM 630 C CA . PRO A 1 87 ? -5.938 -5.513 9.876 1.00 82.19 87 PRO A CA 1
ATOM 631 C C . PRO A 1 87 ? -6.826 -5.895 8.680 1.00 82.19 87 PRO A C 1
ATOM 633 O O . PRO A 1 87 ? -7.216 -5.032 7.886 1.00 82.19 87 PRO A O 1
ATOM 636 N N . LEU A 1 88 ? -7.037 -7.203 8.497 1.00 74.94 88 LEU A N 1
ATOM 637 C CA . LEU A 1 88 ? -7.810 -7.781 7.392 1.00 74.94 88 LEU A CA 1
ATOM 638 C C . LEU A 1 88 ? -9.313 -7.722 7.653 1.00 74.94 88 LEU A C 1
ATOM 640 O O . LEU A 1 88 ? -9.734 -8.106 8.766 1.00 74.94 88 LEU A O 1
#